Protein AF-I5ARL5-F1 (afdb_monomer_lite)

Secondary structure (DSSP, 8-state):
-EEEEEEEETTEEEEEEES-SSS-TTEEEEEEEEEEEEEETTEEEEEESS-EEEEEGGGB-S-HHHHHHHHHHHHHHHHHHHHHHHT-----

Foldseek 3Di:
DEFFLWDADPQWIWGFDDPDPVDDGRDTDTGAGWPAWADDPQWIWTDHPPDIYIYGNVRHNDDPVRSVVVNVRNVVVVVVVVVVVVVPPDDD

Radius of gyration: 15.25 Å; chains: 1; bounding box: 34×48×27 Å

pLDDT: mean 85.67, std 17.92, range [42.53, 97.75]

Sequence (92 aa):
MKLQAWKVMNNELIGRVYGSDVYDDNTLVHTSPLIASVYDDGLFLFRTENSVYECTAEEFDGTDVELNILMENSRDVERQATAKIELIEPDK

Structure (mmCIF, N/CA/C/O backbone):
data_AF-I5ARL5-F1
#
_entry.id   AF-I5ARL5-F1
#
loop_
_atom_site.group_PDB
_atom_site.id
_atom_site.type_symbol
_atom_site.label_atom_id
_atom_site.label_alt_id
_atom_site.label_comp_id
_atom_site.label_asym_id
_atom_site.label_entity_id
_atom_site.label_seq_id
_atom_site.pdbx_PDB_ins_code
_atom_site.Cartn_x
_atom_site.Cartn_y
_atom_site.Cartn_z
_atom_site.occupancy
_atom_site.B_iso_or_equiv
_atom_site.auth_seq_id
_atom_site.auth_comp_id
_atom_site.auth_asym_id
_atom_site.auth_atom_id
_atom_site.pdbx_PDB_model_num
ATOM 1 N N . MET A 1 1 ? 2.274 6.325 -8.335 1.00 91.31 1 MET A N 1
ATOM 2 C CA . MET A 1 1 ? 3.197 5.159 -8.403 1.00 91.31 1 MET A CA 1
ATOM 3 C C . MET A 1 1 ? 2.499 4.003 -7.724 1.00 91.31 1 MET A C 1
ATOM 5 O O . MET A 1 1 ? 1.909 4.239 -6.676 1.00 91.31 1 MET A O 1
ATOM 9 N N . LYS A 1 2 ? 2.503 2.801 -8.307 1.00 95.50 2 LYS A N 1
ATOM 10 C CA . LYS A 1 2 ? 1.677 1.696 -7.804 1.00 95.50 2 LYS A CA 1
ATOM 11 C C . LYS A 1 2 ? 2.486 0.707 -6.981 1.00 95.50 2 LYS A C 1
ATOM 13 O O . LYS A 1 2 ? 3.649 0.456 -7.297 1.00 95.50 2 LYS A O 1
ATOM 18 N N . LEU A 1 3 ? 1.859 0.157 -5.948 1.00 96.50 3 LEU A N 1
ATOM 19 C CA . LEU A 1 3 ? 2.411 -0.890 -5.098 1.00 96.50 3 LEU A CA 1
ATOM 20 C C . LEU A 1 3 ? 1.453 -2.083 -5.063 1.00 96.50 3 LEU A C 1
ATOM 22 O O . LEU A 1 3 ? 0.279 -1.933 -4.742 1.00 96.50 3 LEU A O 1
ATOM 26 N N . GLN A 1 4 ? 1.979 -3.262 -5.396 1.00 96.75 4 GLN A N 1
ATOM 27 C CA . GLN A 1 4 ? 1.268 -4.544 -5.365 1.00 96.75 4 GLN A CA 1
ATOM 28 C C . GLN A 1 4 ? 1.884 -5.478 -4.322 1.00 96.75 4 GLN A C 1
ATOM 30 O O . GLN A 1 4 ? 3.038 -5.276 -3.926 1.00 96.75 4 GLN A O 1
ATOM 35 N N . ALA A 1 5 ? 1.149 -6.529 -3.933 1.00 97.06 5 ALA A N 1
ATOM 36 C CA . ALA A 1 5 ? 1.560 -7.482 -2.895 1.00 97.06 5 ALA A CA 1
ATOM 37 C C . ALA A 1 5 ? 2.091 -6.733 -1.663 1.00 97.06 5 ALA A C 1
ATOM 39 O O . ALA A 1 5 ? 3.247 -6.891 -1.255 1.00 97.06 5 ALA A O 1
ATOM 40 N N . TRP A 1 6 ? 1.277 -5.796 -1.181 1.00 97.56 6 TRP A N 1
ATOM 41 C CA . TRP A 1 6 ? 1.709 -4.743 -0.275 1.00 97.56 6 TRP A CA 1
ATOM 42 C C . TRP A 1 6 ? 1.164 -4.956 1.131 1.00 97.56 6 TRP A C 1
ATOM 44 O O . TRP A 1 6 ? 0.114 -5.559 1.330 1.00 97.56 6 TRP A O 1
ATOM 54 N N . LYS A 1 7 ? 1.869 -4.423 2.125 1.00 97.19 7 LYS A N 1
ATOM 55 C CA . LYS A 1 7 ? 1.413 -4.377 3.516 1.00 97.19 7 LYS A CA 1
ATOM 56 C C . LYS A 1 7 ? 2.059 -3.228 4.271 1.00 97.19 7 LYS A C 1
ATOM 58 O O . LYS A 1 7 ? 3.098 -2.711 3.862 1.00 97.19 7 LYS A O 1
ATOM 63 N N . VAL A 1 8 ? 1.462 -2.864 5.401 1.00 95.25 8 VAL A N 1
ATOM 64 C CA . VAL A 1 8 ? 2.029 -1.878 6.324 1.00 95.25 8 VAL A CA 1
ATOM 65 C C . VAL A 1 8 ? 2.732 -2.603 7.464 1.00 95.25 8 VAL A C 1
ATOM 67 O O . VAL A 1 8 ? 2.141 -3.449 8.129 1.00 95.25 8 VAL A O 1
ATOM 70 N N . MET A 1 9 ? 3.997 -2.273 7.706 1.00 94.06 9 MET A N 1
ATOM 71 C CA . MET A 1 9 ? 4.784 -2.837 8.801 1.00 94.06 9 MET A CA 1
ATOM 72 C C . MET A 1 9 ? 5.698 -1.760 9.370 1.00 94.06 9 MET A C 1
ATOM 74 O O . MET A 1 9 ? 6.345 -1.046 8.617 1.00 94.06 9 MET A O 1
ATOM 78 N N . ASN A 1 10 ? 5.757 -1.634 10.698 1.00 92.38 10 ASN A N 1
ATOM 79 C CA . ASN A 1 10 ? 6.586 -0.627 11.378 1.00 92.38 10 ASN A CA 1
ATOM 80 C C . ASN A 1 10 ? 6.369 0.814 10.866 1.00 92.38 10 ASN A C 1
ATOM 82 O O . ASN A 1 10 ? 7.311 1.594 10.790 1.00 92.38 10 ASN A O 1
ATOM 86 N N . ASN A 1 11 ? 5.122 1.171 10.537 1.00 90.38 11 ASN A N 1
ATOM 87 C CA . ASN A 1 11 ? 4.746 2.464 9.949 1.00 90.38 11 ASN A CA 1
ATOM 88 C C . ASN A 1 11 ? 5.354 2.750 8.559 1.00 90.38 11 ASN A C 1
ATOM 90 O O . ASN A 1 11 ? 5.388 3.898 8.127 1.00 90.38 11 ASN A O 1
ATOM 94 N N . GLU A 1 12 ? 5.802 1.727 7.840 1.00 94.44 12 GLU A N 1
ATOM 95 C CA . GLU A 1 12 ? 6.261 1.819 6.455 1.00 94.44 12 GLU A CA 1
ATOM 96 C C . GLU A 1 12 ? 5.366 0.974 5.554 1.00 94.44 12 GLU A C 1
ATOM 98 O O . GLU A 1 12 ? 4.777 -0.023 5.986 1.00 94.44 12 GLU A O 1
ATOM 103 N N . LEU A 1 13 ? 5.281 1.367 4.288 1.00 95.69 13 LEU A N 1
ATOM 104 C CA . LEU A 1 13 ? 4.669 0.556 3.254 1.00 95.69 13 LEU A CA 1
ATOM 105 C C . LEU A 1 13 ? 5.748 -0.337 2.637 1.00 95.69 13 LEU A C 1
ATOM 107 O O . LEU A 1 13 ? 6.826 0.124 2.257 1.00 95.69 13 LEU A O 1
ATOM 111 N N . ILE A 1 14 ? 5.451 -1.626 2.543 1.00 97.38 14 ILE A N 1
ATOM 112 C CA . ILE A 1 14 ? 6.317 -2.619 1.914 1.00 97.38 14 ILE A CA 1
ATOM 113 C C . ILE A 1 14 ? 5.533 -3.243 0.772 1.00 97.38 14 ILE A C 1
ATOM 115 O O . ILE A 1 14 ? 4.384 -3.629 0.970 1.00 97.38 14 ILE A O 1
ATOM 119 N N . GLY A 1 15 ? 6.142 -3.371 -0.403 1.00 97.38 15 GLY A N 1
ATOM 120 C CA . GLY A 1 15 ? 5.526 -4.065 -1.532 1.00 97.38 15 GLY A CA 1
ATOM 121 C C . GLY A 1 15 ? 6.353 -3.962 -2.806 1.00 97.38 15 GLY A C 1
ATOM 122 O O . GLY A 1 15 ? 7.510 -3.536 -2.786 1.00 97.38 15 GLY A O 1
ATOM 123 N N . ARG A 1 16 ? 5.760 -4.371 -3.926 1.00 97.50 16 ARG A N 1
ATOM 124 C CA . ARG A 1 16 ? 6.402 -4.394 -5.245 1.00 97.50 16 ARG A CA 1
ATOM 125 C C . ARG A 1 16 ? 5.950 -3.213 -6.088 1.00 97.50 16 ARG A C 1
ATOM 127 O O . ARG A 1 16 ? 4.754 -3.049 -6.321 1.00 97.50 16 ARG A O 1
ATOM 134 N N . VAL A 1 17 ? 6.901 -2.390 -6.514 1.00 95.94 17 VAL A N 1
ATOM 135 C CA . VAL A 1 17 ? 6.623 -1.157 -7.257 1.00 95.94 17 VAL A CA 1
ATOM 136 C C . VAL A 1 17 ? 6.339 -1.437 -8.733 1.00 95.94 17 VAL A C 1
ATOM 138 O O . VAL A 1 17 ? 6.966 -2.312 -9.327 1.00 95.94 17 VAL A O 1
ATOM 141 N N . TYR A 1 18 ? 5.412 -0.677 -9.316 1.00 95.25 18 TYR A N 1
ATOM 142 C CA . TYR A 1 18 ? 5.098 -0.708 -10.745 1.00 95.25 18 TYR A CA 1
ATOM 143 C C . TYR A 1 18 ? 4.865 0.694 -11.309 1.00 95.25 18 TYR A C 1
ATOM 145 O O . TYR A 1 18 ? 4.274 1.560 -10.645 1.00 95.25 18 TYR A O 1
ATOM 153 N N . GLY A 1 19 ? 5.299 0.899 -12.555 1.00 90.75 19 GLY A N 1
ATOM 154 C CA . GLY A 1 19 ? 5.140 2.163 -13.275 1.00 90.75 19 GLY A CA 1
ATOM 155 C C . GLY A 1 19 ? 5.928 3.304 -12.632 1.00 90.75 19 GLY A C 1
ATOM 156 O O . GLY A 1 19 ? 5.411 4.414 -12.497 1.00 90.75 19 GLY A O 1
ATOM 157 N N . SER A 1 20 ? 7.137 3.006 -12.155 1.00 88.56 20 SER A N 1
ATOM 158 C CA . SER A 1 20 ? 8.077 3.989 -11.616 1.00 88.56 20 SER A CA 1
ATOM 159 C C . SER A 1 20 ? 9.101 4.382 -12.679 1.00 88.56 20 SER A C 1
ATOM 1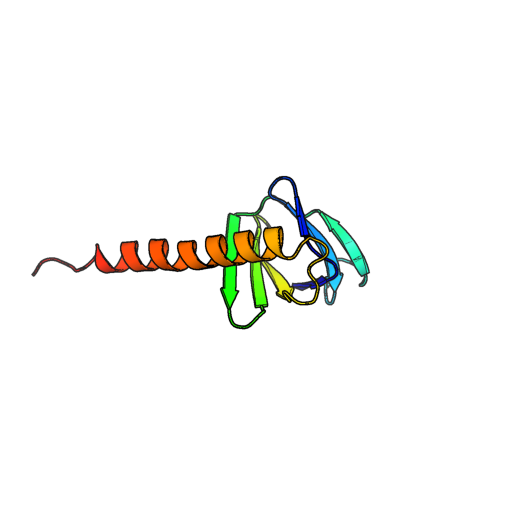61 O O . SER A 1 20 ? 9.598 3.527 -13.401 1.00 88.56 20 SER A O 1
ATOM 163 N N . ASP A 1 21 ? 9.479 5.660 -12.723 1.00 89.56 21 ASP A N 1
ATOM 164 C CA . ASP A 1 21 ? 10.589 6.138 -13.563 1.00 89.56 21 ASP A CA 1
ATOM 165 C C . ASP A 1 21 ? 11.971 5.871 -12.929 1.00 89.56 21 ASP A C 1
ATOM 167 O O . ASP A 1 21 ? 13.006 6.141 -13.537 1.00 89.56 21 ASP A O 1
ATOM 171 N N . VAL A 1 22 ? 11.995 5.398 -11.676 1.00 89.56 22 VAL A N 1
ATOM 172 C CA . VAL A 1 22 ? 13.213 5.253 -10.856 1.00 89.56 22 VAL A CA 1
ATOM 173 C C . VAL A 1 22 ? 13.566 3.793 -10.594 1.00 89.56 22 VAL A C 1
ATOM 175 O O . VAL A 1 22 ? 14.744 3.446 -10.530 1.00 89.56 22 VAL A O 1
ATOM 178 N N . TYR A 1 23 ? 12.555 2.948 -10.405 1.00 91.31 23 TYR A N 1
ATOM 179 C CA . TYR A 1 23 ? 12.726 1.539 -10.075 1.00 91.31 23 TYR A CA 1
ATOM 180 C C . TYR A 1 23 ? 12.182 0.681 -11.203 1.00 91.31 23 TYR A C 1
ATOM 182 O O . TYR A 1 23 ? 11.104 0.971 -11.719 1.00 91.31 23 TYR A O 1
ATOM 190 N N . ASP A 1 24 ? 12.882 -0.407 -11.510 1.00 95.19 24 ASP A N 1
ATOM 191 C CA . ASP A 1 24 ? 12.333 -1.443 -12.375 1.00 95.19 24 ASP A CA 1
ATOM 192 C C . ASP A 1 24 ? 11.057 -2.020 -11.744 1.00 95.19 24 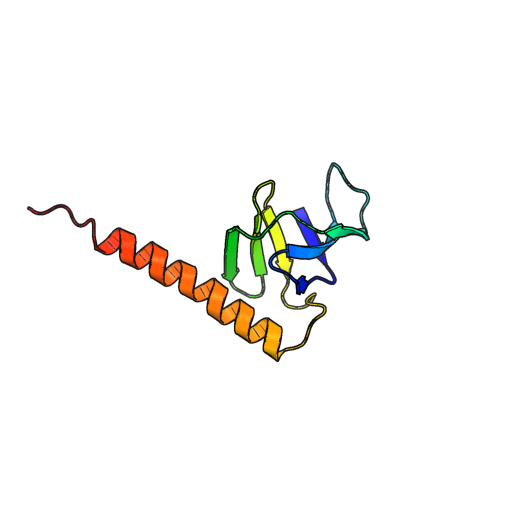ASP A C 1
ATOM 194 O O . ASP A 1 24 ? 10.969 -2.200 -10.520 1.00 95.19 24 ASP A O 1
ATOM 198 N N . ASP A 1 25 ? 10.078 -2.341 -12.584 1.00 95.19 25 ASP A N 1
ATOM 199 C CA . ASP A 1 25 ? 8.853 -3.014 -12.162 1.00 95.19 25 ASP A CA 1
ATOM 200 C C . ASP A 1 25 ? 9.160 -4.293 -11.367 1.00 95.19 25 ASP A C 1
ATOM 202 O O . ASP A 1 25 ? 10.141 -4.998 -11.616 1.00 95.19 25 ASP A O 1
ATOM 206 N N . ASN A 1 26 ? 8.285 -4.610 -10.410 1.00 95.44 26 ASN A N 1
ATOM 207 C CA . ASN A 1 26 ? 8.399 -5.752 -9.501 1.00 95.44 26 ASN A CA 1
ATOM 208 C C . ASN A 1 26 ? 9.562 -5.658 -8.483 1.00 95.44 26 ASN A C 1
ATOM 210 O O . ASN A 1 26 ? 9.796 -6.602 -7.717 1.00 95.44 26 ASN A O 1
ATOM 214 N N . THR A 1 27 ? 10.265 -4.523 -8.409 1.00 96.62 27 THR A N 1
ATOM 215 C CA . THR A 1 27 ? 11.252 -4.262 -7.351 1.00 96.62 27 THR A CA 1
ATOM 216 C C . THR A 1 27 ? 10.564 -4.196 -5.984 1.00 96.62 27 THR A C 1
ATOM 218 O O . THR A 1 27 ? 9.603 -3.448 -5.802 1.00 96.62 27 THR A O 1
ATOM 221 N N . LEU A 1 28 ? 11.053 -4.976 -5.010 1.00 96.88 28 LEU A N 1
ATOM 222 C CA . LEU A 1 28 ? 10.600 -4.886 -3.618 1.00 96.88 28 LEU A CA 1
ATOM 223 C C . LEU A 1 28 ? 11.152 -3.604 -2.988 1.00 96.88 28 LEU A C 1
ATOM 225 O O . LEU A 1 28 ? 12.368 -3.406 -2.961 1.00 96.88 28 LEU A O 1
ATOM 229 N N . VAL A 1 29 ? 10.269 -2.768 -2.450 1.00 95.38 29 VAL A N 1
ATOM 230 C CA . VAL A 1 29 ? 10.631 -1.512 -1.790 1.00 95.38 29 VAL A CA 1
ATOM 231 C C . VAL A 1 29 ? 10.110 -1.467 -0.360 1.00 95.38 29 VAL A C 1
ATOM 233 O O . VAL A 1 29 ? 9.080 -2.055 -0.031 1.00 95.38 29 VAL A O 1
ATOM 236 N N . HIS A 1 30 ? 10.844 -0.735 0.470 1.00 96.38 30 HIS A N 1
ATOM 237 C CA . HIS A 1 30 ? 10.422 -0.270 1.783 1.00 96.38 30 HIS A CA 1
ATOM 238 C C . HIS A 1 30 ? 10.358 1.248 1.699 1.00 96.38 30 HIS A C 1
ATOM 240 O O . HIS A 1 30 ? 11.340 1.888 1.310 1.00 96.38 30 HIS A O 1
ATOM 246 N N . THR A 1 31 ? 9.194 1.825 1.968 1.00 93.50 31 THR A N 1
ATOM 247 C CA . THR A 1 31 ? 9.023 3.271 1.852 1.00 93.50 31 THR A CA 1
ATOM 248 C C . THR A 1 31 ? 9.551 3.992 3.083 1.00 93.50 31 THR A C 1
ATOM 250 O O . THR A 1 31 ? 9.741 3.400 4.137 1.00 93.50 31 THR A O 1
ATOM 253 N N . SER A 1 32 ? 9.698 5.314 2.976 1.00 93.12 32 SER A N 1
ATOM 254 C CA . SER A 1 32 ? 9.779 6.159 4.166 1.00 93.12 32 SER A CA 1
ATOM 255 C C . SER A 1 32 ? 8.496 6.056 5.012 1.00 93.12 32 SER A C 1
ATOM 257 O O . SER A 1 32 ? 7.468 5.577 4.504 1.00 93.12 32 SER A O 1
ATOM 259 N N . PRO A 1 33 ? 8.532 6.517 6.278 1.00 93.56 33 PRO A N 1
ATOM 260 C CA . PRO A 1 33 ? 7.384 6.456 7.169 1.00 93.56 33 PRO A CA 1
ATOM 261 C C . PRO A 1 33 ? 6.109 7.047 6.562 1.00 93.56 33 PRO A C 1
ATOM 263 O O . PRO A 1 33 ? 6.124 8.080 5.879 1.00 93.56 33 PRO A O 1
ATOM 266 N N . LEU A 1 34 ? 4.991 6.378 6.833 1.00 92.69 34 LEU A N 1
ATOM 267 C CA . LEU A 1 34 ? 3.662 6.827 6.454 1.00 92.69 34 LEU A CA 1
ATOM 268 C C . LEU A 1 34 ? 3.304 8.094 7.240 1.00 92.69 34 LEU A C 1
ATOM 270 O O . LEU A 1 34 ? 3.446 8.151 8.462 1.00 92.69 34 LEU A O 1
ATOM 274 N N . ILE A 1 35 ? 2.809 9.100 6.519 1.00 92.44 35 ILE A N 1
ATOM 275 C CA . ILE A 1 35 ? 2.262 10.338 7.087 1.00 92.44 35 ILE A CA 1
ATOM 276 C C . ILE A 1 35 ? 0.745 10.225 7.210 1.00 92.44 35 ILE A C 1
ATOM 278 O O . ILE A 1 35 ? 0.170 10.615 8.222 1.00 92.44 35 ILE A O 1
ATOM 282 N N . ALA A 1 36 ? 0.093 9.750 6.149 1.00 90.44 36 ALA A N 1
ATOM 283 C CA . ALA A 1 36 ? -1.357 9.644 6.073 1.00 90.44 36 ALA A CA 1
ATOM 284 C C . ALA A 1 36 ? -1.774 8.623 5.013 1.00 90.44 36 ALA A C 1
ATOM 286 O O . ALA A 1 36 ? -0.990 8.253 4.134 1.00 90.44 36 ALA A O 1
ATOM 287 N N . SER A 1 37 ? -3.035 8.212 5.077 1.00 92.62 37 SER A N 1
ATOM 288 C CA . SER A 1 37 ? -3.673 7.377 4.065 1.00 92.62 37 SER A CA 1
ATOM 289 C C . SER A 1 37 ? -5.132 7.775 3.897 1.00 92.62 37 SER A C 1
ATOM 291 O O . SER A 1 37 ? -5.749 8.248 4.851 1.00 92.62 37 SER A O 1
ATOM 293 N N . VAL A 1 38 ? -5.663 7.579 2.694 1.00 93.12 38 VAL A N 1
ATOM 294 C CA . VAL A 1 38 ? -7.102 7.635 2.408 1.00 93.12 38 VAL A CA 1
ATOM 295 C C . VAL A 1 38 ? -7.511 6.361 1.687 1.00 93.12 38 VAL A C 1
ATOM 297 O O . VAL A 1 38 ? -6.694 5.765 0.979 1.00 93.12 38 VAL A O 1
ATOM 300 N N . TYR A 1 39 ? -8.757 5.946 1.895 1.00 93.75 39 TYR A N 1
ATOM 301 C CA . TYR A 1 39 ? -9.319 4.739 1.306 1.00 93.75 39 TYR A CA 1
ATOM 302 C C . TYR A 1 39 ? -10.689 5.028 0.698 1.00 93.75 39 TYR A C 1
ATOM 304 O O . TYR A 1 39 ? -11.609 5.414 1.423 1.00 93.75 39 TYR A O 1
ATOM 312 N N . ASP A 1 40 ? -10.824 4.782 -0.602 1.00 91.88 40 ASP A N 1
ATOM 313 C CA . ASP A 1 40 ? -12.073 4.928 -1.347 1.00 91.88 40 ASP A CA 1
ATOM 314 C C . ASP A 1 40 ? -12.212 3.811 -2.387 1.00 91.88 40 ASP A C 1
ATOM 316 O O . ASP A 1 40 ? -11.245 3.473 -3.061 1.00 91.88 40 ASP A O 1
ATOM 320 N N . ASP A 1 41 ? -13.403 3.217 -2.476 1.00 92.69 41 ASP A N 1
ATOM 321 C CA . ASP A 1 41 ? -13.780 2.166 -3.440 1.00 92.69 41 ASP A CA 1
ATOM 322 C C . ASP A 1 41 ? -12.694 1.103 -3.744 1.00 92.69 41 ASP A C 1
ATOM 324 O O . ASP A 1 41 ? -12.379 0.796 -4.891 1.00 92.69 41 ASP A O 1
ATOM 328 N N . GLY A 1 42 ? -12.057 0.549 -2.703 1.00 94.12 42 GLY A N 1
ATOM 329 C CA . GLY A 1 42 ? -11.019 -0.480 -2.867 1.00 94.12 42 GLY A CA 1
ATOM 330 C C . GLY A 1 42 ? -9.609 0.047 -3.159 1.00 94.12 42 GLY A C 1
ATOM 331 O O . GLY A 1 42 ? -8.664 -0.743 -3.156 1.00 94.12 42 GLY A O 1
ATOM 332 N N . LEU A 1 43 ? -9.431 1.355 -3.345 1.00 95.69 43 LEU A N 1
ATOM 333 C CA . LEU A 1 43 ? -8.145 2.009 -3.567 1.00 95.69 43 LEU A CA 1
ATOM 334 C C . LEU A 1 43 ? -7.655 2.713 -2.298 1.00 95.69 43 LEU A C 1
ATOM 336 O O . LEU A 1 43 ? -8.344 3.546 -1.713 1.00 95.69 43 LEU A O 1
ATOM 340 N N . PHE A 1 44 ? -6.409 2.438 -1.927 1.00 95.81 44 PHE A N 1
ATOM 341 C CA . PHE A 1 44 ? -5.653 3.238 -0.977 1.00 95.81 44 PHE A CA 1
ATOM 342 C C . PHE A 1 44 ? -4.719 4.209 -1.691 1.00 95.81 44 PHE A C 1
ATOM 344 O O . PHE A 1 44 ? -3.997 3.839 -2.623 1.00 95.81 44 PHE A O 1
ATOM 351 N N . LEU A 1 45 ? -4.659 5.433 -1.168 1.00 96.00 45 LEU A N 1
ATOM 352 C CA . LEU A 1 45 ? -3.589 6.383 -1.452 1.00 96.00 45 LEU A CA 1
ATOM 353 C C . LEU A 1 45 ? -2.792 6.622 -0.170 1.00 96.00 45 LEU A C 1
ATOM 355 O O . LEU A 1 45 ? -3.283 7.246 0.772 1.00 96.00 45 LEU A O 1
ATOM 359 N N . PHE A 1 46 ? -1.552 6.138 -0.138 1.00 95.06 46 PHE A N 1
ATOM 360 C CA . PHE A 1 46 ? -0.627 6.344 0.974 1.00 95.06 46 PHE A CA 1
ATOM 361 C C . PHE A 1 46 ? 0.297 7.517 0.684 1.00 95.06 46 PHE A C 1
ATOM 363 O O . PHE A 1 46 ? 0.979 7.541 -0.340 1.00 95.06 46 PHE A O 1
ATOM 370 N N . ARG A 1 47 ? 0.374 8.467 1.615 1.00 94.44 47 ARG A N 1
ATOM 371 C CA . ARG A 1 47 ? 1.360 9.545 1.588 1.00 94.44 47 ARG A CA 1
ATOM 372 C C . ARG A 1 47 ? 2.505 9.211 2.530 1.00 94.44 47 ARG A C 1
ATOM 374 O O . ARG A 1 47 ? 2.288 9.037 3.729 1.00 94.44 47 ARG A O 1
ATOM 381 N N . THR A 1 48 ? 3.719 9.211 2.000 1.00 92.56 48 THR A N 1
ATOM 382 C CA . THR A 1 48 ? 4.957 9.156 2.785 1.00 92.56 48 THR A CA 1
ATOM 383 C C . THR A 1 48 ? 5.660 10.508 2.749 1.00 92.56 48 THR A C 1
ATOM 385 O O . THR A 1 48 ? 5.191 11.450 2.104 1.00 92.56 48 THR A O 1
ATOM 388 N N . GLU A 1 49 ? 6.794 10.627 3.436 1.00 90.88 49 GLU A N 1
ATOM 389 C CA . GLU A 1 49 ? 7.615 11.847 3.402 1.00 90.88 49 GLU A CA 1
ATOM 390 C C . GLU A 1 49 ? 8.049 12.244 1.986 1.00 90.88 49 GLU A C 1
ATOM 392 O O . GLU A 1 49 ? 8.097 13.431 1.667 1.00 90.88 49 GLU A O 1
ATOM 397 N N . ASN A 1 50 ? 8.315 11.255 1.129 1.00 89.19 50 ASN A N 1
ATOM 398 C CA . ASN A 1 50 ? 8.996 11.477 -0.145 1.00 89.19 50 ASN A CA 1
ATOM 399 C C . ASN A 1 50 ? 8.137 11.126 -1.367 1.00 89.19 50 ASN A C 1
ATOM 401 O O . ASN A 1 50 ? 8.562 11.389 -2.491 1.00 89.19 50 ASN A O 1
ATOM 405 N N . SER A 1 51 ? 6.968 10.499 -1.192 1.00 92.44 51 SER A N 1
ATOM 406 C CA . SER A 1 51 ? 6.139 10.074 -2.324 1.00 92.44 51 SER A CA 1
ATOM 407 C C . SER A 1 51 ? 4.680 9.790 -1.953 1.00 92.44 51 SER A C 1
ATOM 409 O O . SER A 1 51 ? 4.281 9.849 -0.788 1.00 92.44 51 SER A O 1
ATOM 411 N N . VAL A 1 52 ? 3.887 9.471 -2.978 1.00 93.25 52 VAL A N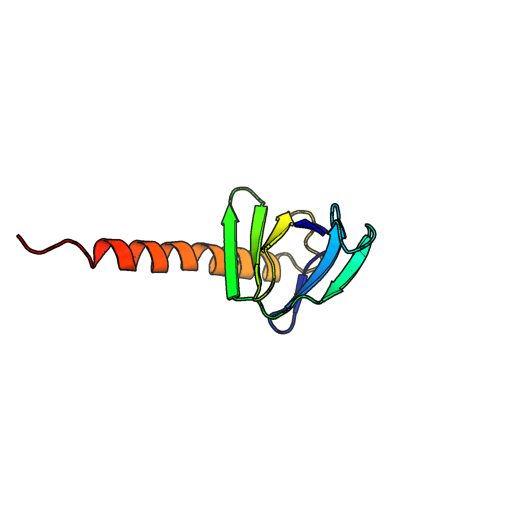 1
ATOM 412 C CA . VAL A 1 52 ? 2.508 8.991 -2.865 1.00 93.25 52 VAL A CA 1
ATOM 413 C C . VAL A 1 52 ? 2.370 7.684 -3.636 1.00 93.25 52 VAL A C 1
ATOM 415 O O . VAL A 1 52 ? 2.782 7.588 -4.797 1.00 93.25 52 VAL A O 1
ATOM 418 N N . TYR A 1 53 ? 1.764 6.696 -2.985 1.00 95.12 53 TYR A N 1
ATOM 419 C CA . TYR A 1 53 ? 1.594 5.355 -3.520 1.00 95.12 53 TYR A CA 1
ATOM 420 C C . TYR A 1 53 ? 0.121 4.978 -3.630 1.00 95.12 53 TYR A C 1
ATOM 422 O O . TYR A 1 53 ? -0.652 5.171 -2.696 1.00 95.12 53 TYR A O 1
ATOM 430 N N . GLU A 1 54 ? -0.233 4.407 -4.774 1.00 97.12 54 GLU A N 1
ATOM 431 C CA . GLU A 1 54 ? -1.534 3.810 -5.065 1.00 97.12 54 GLU A CA 1
ATOM 432 C C . GLU A 1 54 ? -1.459 2.308 -4.797 1.00 97.12 54 GLU A C 1
ATOM 434 O O . GLU A 1 54 ? -0.583 1.629 -5.338 1.00 97.12 54 GLU A O 1
ATOM 439 N N . CYS A 1 55 ? -2.363 1.794 -3.969 1.00 97.62 55 CYS A N 1
ATOM 440 C CA . CYS A 1 55 ? -2.402 0.386 -3.580 1.00 97.62 55 CYS A CA 1
ATOM 441 C C . CYS A 1 55 ? -3.847 -0.114 -3.617 1.00 97.62 55 CYS A C 1
ATOM 443 O O . CYS A 1 55 ? -4.722 0.529 -3.040 1.00 97.62 55 CYS A O 1
ATOM 445 N N . THR A 1 56 ? -4.129 -1.245 -4.262 1.00 97.31 56 THR A N 1
ATOM 446 C CA . THR A 1 56 ? -5.490 -1.810 -4.256 1.00 97.31 56 THR A CA 1
ATOM 447 C C . THR A 1 56 ? -5.669 -2.774 -3.085 1.00 97.31 56 THR A C 1
ATOM 449 O O . THR A 1 56 ? -4.755 -3.525 -2.749 1.00 97.31 56 THR A O 1
ATOM 452 N N . ALA A 1 57 ? -6.836 -2.772 -2.443 1.00 96.69 57 ALA A N 1
ATOM 453 C CA . ALA A 1 57 ? -7.133 -3.654 -1.312 1.00 96.69 57 ALA A CA 1
ATOM 454 C C . ALA A 1 57 ? -7.047 -5.148 -1.680 1.00 96.69 57 ALA A C 1
ATOM 456 O O . ALA A 1 57 ? -6.676 -5.963 -0.841 1.00 96.69 57 ALA A O 1
ATOM 457 N N . GLU A 1 58 ? -7.328 -5.496 -2.939 1.00 97.12 58 GLU A N 1
ATOM 458 C CA . GLU A 1 58 ? -7.215 -6.864 -3.467 1.00 97.12 58 GLU A CA 1
ATOM 459 C C . GLU A 1 58 ? -5.768 -7.385 -3.487 1.00 97.12 58 GLU A C 1
ATOM 461 O O . GLU A 1 58 ? -5.539 -8.591 -3.475 1.00 97.12 58 GLU A O 1
ATOM 466 N N . GLU A 1 59 ? -4.784 -6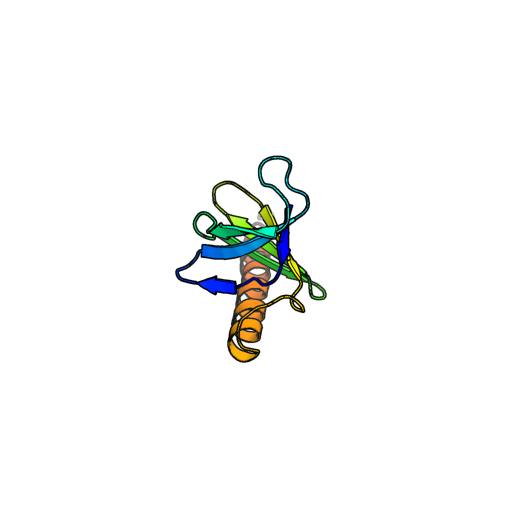.484 -3.504 1.00 97.19 59 GLU A N 1
ATOM 467 C CA . GLU A 1 59 ? -3.353 -6.803 -3.560 1.00 97.19 59 GLU A CA 1
ATOM 468 C C . GLU A 1 59 ? -2.674 -6.744 -2.183 1.00 97.19 59 GLU A C 1
ATOM 470 O O . GLU A 1 59 ? -1.441 -6.743 -2.099 1.00 97.19 59 GLU A O 1
ATOM 475 N N . PHE A 1 60 ? -3.460 -6.662 -1.108 1.00 97.75 60 PHE A N 1
ATOM 476 C CA . PHE A 1 60 ? -2.945 -6.653 0.253 1.00 97.75 60 PHE A CA 1
ATOM 477 C C . PHE A 1 60 ? -2.375 -8.031 0.635 1.00 97.75 60 PHE A C 1
ATOM 479 O O . PHE A 1 60 ? -3.060 -9.046 0.561 1.00 97.75 60 PHE A O 1
ATO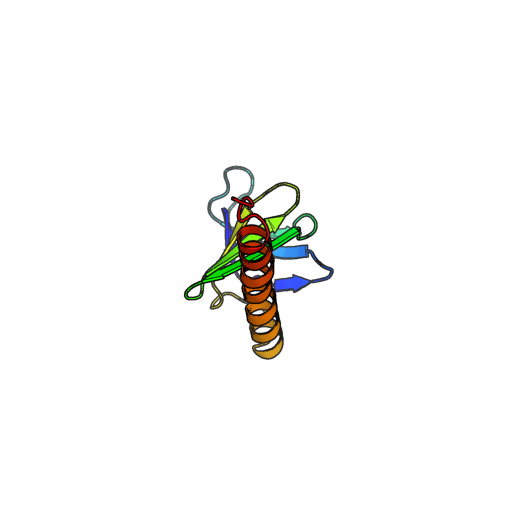M 486 N N . ASP A 1 61 ? -1.116 -8.065 1.071 1.00 96.94 61 ASP A N 1
ATOM 487 C CA . ASP A 1 61 ? -0.352 -9.274 1.436 1.00 96.94 61 ASP A CA 1
ATOM 488 C C . ASP A 1 61 ? -0.391 -9.562 2.955 1.00 96.94 61 ASP A C 1
ATOM 490 O O . ASP A 1 61 ? 0.525 -10.150 3.537 1.00 96.94 61 ASP A O 1
ATOM 494 N N . GLY A 1 62 ? -1.431 -9.076 3.634 1.00 94.94 62 GLY A N 1
ATOM 495 C CA . GLY A 1 62 ? -1.696 -9.321 5.052 1.00 94.94 62 GLY A CA 1
ATOM 496 C C . GLY A 1 62 ? -3.014 -10.063 5.275 1.00 94.94 62 GLY A C 1
ATOM 497 O O . GLY A 1 62 ? -3.570 -10.684 4.374 1.00 94.94 62 GLY A O 1
ATOM 498 N N . THR A 1 63 ? -3.518 -10.018 6.502 1.00 96.56 63 THR A N 1
ATOM 499 C CA . THR A 1 63 ? -4.796 -10.638 6.876 1.00 96.56 63 THR A CA 1
ATOM 500 C C . THR A 1 63 ? -5.981 -9.691 6.668 1.00 96.56 63 THR A C 1
ATOM 502 O O . THR A 1 63 ? -5.846 -8.477 6.818 1.00 96.56 63 THR A O 1
ATOM 505 N N . ASP A 1 64 ? -7.181 -10.236 6.439 1.00 95.94 64 ASP A N 1
ATOM 506 C CA . ASP A 1 64 ? -8.418 -9.439 6.334 1.00 95.94 64 ASP A CA 1
ATOM 507 C C . ASP A 1 64 ? -8.653 -8.546 7.563 1.00 95.94 64 ASP A C 1
ATOM 509 O O . ASP A 1 64 ? -9.197 -7.448 7.464 1.00 95.94 64 ASP A O 1
ATOM 513 N N . VAL A 1 65 ? -8.235 -9.005 8.747 1.00 96.56 65 VAL A N 1
ATOM 514 C CA . VAL A 1 65 ? -8.348 -8.237 9.994 1.00 96.56 65 VAL A CA 1
ATOM 515 C C . VAL A 1 65 ? -7.462 -6.992 9.949 1.00 96.56 65 VAL A C 1
ATOM 517 O O . VAL A 1 65 ? -7.927 -5.904 10.281 1.00 96.56 65 VAL A O 1
ATOM 520 N N . GLU A 1 66 ? -6.208 -7.128 9.516 1.00 95.38 66 GLU A N 1
ATOM 521 C CA . GLU A 1 66 ? -5.283 -5.996 9.375 1.00 95.38 66 GLU A CA 1
ATOM 522 C C . GLU A 1 66 ? -5.773 -5.001 8.320 1.00 95.38 66 GLU A C 1
ATOM 524 O O . GLU A 1 66 ? -5.725 -3.791 8.551 1.00 95.38 66 GLU A O 1
ATOM 529 N N . LEU A 1 67 ? -6.296 -5.503 7.197 1.00 95.94 67 LEU A N 1
ATOM 530 C CA . LEU A 1 67 ? -6.858 -4.670 6.138 1.00 95.94 67 LEU A CA 1
ATOM 531 C C . LEU A 1 67 ? -8.059 -3.858 6.634 1.00 95.94 67 LEU A C 1
ATOM 533 O O . LEU A 1 67 ? -8.113 -2.651 6.413 1.00 95.94 67 LEU A O 1
ATOM 537 N N . ASN A 1 68 ? -8.989 -4.494 7.353 1.00 95.12 68 ASN A N 1
ATOM 538 C CA . ASN A 1 68 ? -10.166 -3.819 7.903 1.00 95.12 68 ASN A CA 1
ATOM 539 C C . ASN A 1 68 ? -9.783 -2.708 8.891 1.00 95.12 68 ASN A C 1
ATOM 541 O O . ASN A 1 68 ? -10.305 -1.600 8.793 1.00 95.12 68 ASN A O 1
ATOM 545 N N . ILE A 1 69 ? -8.823 -2.963 9.788 1.00 93.31 69 ILE A N 1
ATOM 546 C CA . ILE A 1 69 ? -8.310 -1.943 10.719 1.00 93.31 69 ILE A CA 1
ATOM 547 C C . ILE A 1 69 ? -7.701 -0.765 9.949 1.00 93.31 69 ILE A C 1
ATOM 549 O O . ILE A 1 69 ? -7.900 0.396 10.311 1.00 93.31 69 ILE A O 1
ATOM 553 N N . LEU A 1 70 ? -6.955 -1.042 8.877 1.00 92.88 70 LEU A N 1
ATOM 554 C CA . LEU A 1 70 ? -6.367 0.001 8.043 1.00 92.88 70 LEU A CA 1
ATOM 555 C C . LEU A 1 70 ? -7.450 0.839 7.353 1.00 92.88 70 LEU A C 1
ATOM 557 O O . LEU A 1 70 ? -7.393 2.061 7.420 1.00 92.88 70 LEU A O 1
ATOM 561 N N . MET A 1 71 ? -8.466 0.197 6.768 1.00 93.62 71 MET A N 1
ATOM 562 C CA . MET A 1 71 ? -9.610 0.870 6.143 1.00 93.62 71 MET A CA 1
ATOM 563 C C . MET A 1 71 ? -10.351 1.788 7.123 1.00 93.62 71 MET A C 1
ATOM 565 O O . MET A 1 71 ? -10.706 2.910 6.762 1.00 93.62 71 MET A O 1
ATOM 569 N N . GLU A 1 72 ? -10.582 1.332 8.357 1.00 91.19 72 GLU A N 1
ATOM 570 C CA . GLU A 1 72 ? -11.221 2.132 9.409 1.00 91.19 72 GLU A CA 1
ATOM 571 C C . GLU A 1 72 ? -10.381 3.370 9.755 1.00 91.19 72 GLU A C 1
ATOM 573 O O . GLU A 1 72 ? -10.885 4.495 9.717 1.00 91.19 72 GLU A O 1
ATOM 578 N N . ASN A 1 73 ? -9.078 3.187 9.983 1.00 87.94 73 ASN A N 1
ATOM 579 C CA . ASN A 1 73 ? -8.165 4.283 10.309 1.00 87.94 73 ASN A CA 1
ATOM 580 C C . ASN A 1 73 ? -8.013 5.296 9.162 1.00 87.94 73 ASN A C 1
ATOM 582 O O . ASN A 1 73 ? -7.945 6.501 9.407 1.00 87.94 73 ASN A O 1
ATOM 586 N N . SER A 1 74 ? -7.977 4.835 7.909 1.00 85.75 74 SER A N 1
ATOM 587 C CA . SER A 1 74 ? -7.861 5.703 6.728 1.00 85.75 74 SER A CA 1
ATOM 588 C C . SER A 1 74 ? -9.118 6.543 6.477 1.00 85.75 74 SER A C 1
ATOM 590 O O . SER A 1 74 ? -9.024 7.611 5.877 1.00 85.75 74 SER A O 1
ATOM 592 N N . ARG A 1 75 ? -10.289 6.099 6.953 1.00 76.44 75 ARG A N 1
ATOM 593 C CA . ARG A 1 75 ? -11.555 6.850 6.868 1.00 76.44 75 ARG A CA 1
ATOM 594 C C . ARG A 1 75 ? -11.725 7.864 8.001 1.00 76.44 75 ARG A C 1
ATOM 596 O O . ARG A 1 75 ? -12.356 8.902 7.811 1.00 76.44 75 ARG A O 1
ATOM 603 N N . ASP A 1 76 ? -11.141 7.618 9.171 1.00 59.62 76 ASP A N 1
ATOM 604 C CA . ASP A 1 76 ? -11.219 8.560 10.298 1.00 59.62 76 ASP A CA 1
ATOM 605 C C . ASP A 1 76 ? -10.380 9.837 10.087 1.00 59.62 76 ASP A C 1
ATOM 607 O O . ASP A 1 76 ? -10.698 10.890 10.651 1.00 59.62 76 ASP A O 1
ATOM 611 N N . VAL A 1 77 ? -9.357 9.802 9.222 1.00 54.41 77 VAL A N 1
ATOM 612 C CA . VAL A 1 77 ? -8.586 11.004 8.843 1.00 54.41 77 VAL A CA 1
ATOM 613 C C . VAL A 1 77 ? -9.447 12.002 8.059 1.00 54.41 77 VAL A C 1
ATOM 615 O O . VAL A 1 77 ? -9.314 13.210 8.274 1.00 54.41 77 VAL A O 1
ATOM 618 N N . GLU A 1 78 ? -10.384 11.532 7.226 1.00 50.19 78 GLU A N 1
ATOM 619 C CA . GLU A 1 78 ? -11.373 12.406 6.581 1.00 50.19 78 GLU A CA 1
ATOM 620 C C . GLU A 1 78 ? -12.249 13.109 7.621 1.00 50.19 78 GLU A C 1
ATOM 622 O O . GLU A 1 78 ? -12.374 14.330 7.577 1.00 50.19 78 GLU A O 1
ATOM 627 N N . ARG A 1 79 ? -12.754 12.394 8.639 1.00 46.75 79 ARG A N 1
ATOM 628 C CA . ARG A 1 79 ? -13.558 13.012 9.712 1.00 46.75 79 ARG A CA 1
ATOM 629 C C . ARG A 1 79 ? -12.809 14.107 10.470 1.00 46.75 79 ARG A C 1
ATOM 631 O O . ARG A 1 79 ? -13.403 15.136 10.785 1.00 46.75 79 ARG A O 1
ATOM 638 N N . GLN A 1 80 ? -11.521 13.923 10.760 1.00 44.12 80 GLN A N 1
ATOM 639 C CA . GLN A 1 80 ? -10.729 14.943 11.461 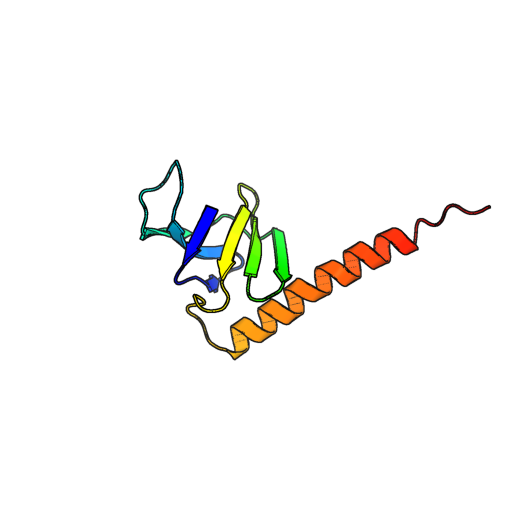1.00 44.12 80 GLN A CA 1
ATOM 640 C C . GLN A 1 80 ? -10.369 16.144 10.571 1.00 44.12 80 GLN A C 1
ATOM 642 O O . GLN A 1 80 ? -10.254 17.265 11.076 1.00 44.12 80 GLN A O 1
ATOM 647 N N . ALA A 1 81 ? -10.207 15.941 9.260 1.00 47.75 81 ALA A N 1
ATOM 648 C CA . ALA A 1 81 ? -9.985 17.023 8.306 1.00 47.75 81 ALA A CA 1
ATOM 649 C C . ALA A 1 81 ? -11.260 17.853 8.079 1.00 47.75 81 ALA A C 1
ATOM 651 O O . ALA A 1 81 ? -11.193 19.082 8.101 1.00 47.75 81 ALA A O 1
ATOM 652 N N . THR A 1 82 ? -12.425 17.210 7.952 1.00 43.91 82 THR A N 1
ATOM 653 C CA . THR A 1 82 ? -13.719 17.896 7.800 1.00 43.91 82 THR A CA 1
ATOM 654 C C . THR A 1 82 ? -14.131 18.626 9.082 1.00 43.91 82 THR A C 1
ATOM 656 O O . THR A 1 82 ? -14.540 19.784 9.013 1.00 43.91 82 THR A O 1
ATOM 659 N N . ALA A 1 83 ? -13.911 18.032 10.263 1.00 42.53 83 ALA A N 1
ATOM 660 C CA . ALA A 1 83 ? -14.197 18.683 11.547 1.00 42.53 83 ALA A CA 1
ATOM 661 C C . ALA A 1 83 ? -13.363 19.959 11.786 1.00 42.53 83 ALA A C 1
ATOM 663 O O . ALA A 1 83 ? -13.802 20.868 12.488 1.00 42.53 83 ALA A O 1
ATOM 664 N N . LYS A 1 84 ? -12.166 20.067 11.189 1.00 43.19 84 LYS A N 1
ATOM 665 C CA . LYS A 1 84 ? -11.355 21.296 11.238 1.00 43.19 84 LYS A CA 1
ATOM 666 C C . LYS A 1 84 ? -11.873 22.412 10.331 1.00 43.19 84 LYS A C 1
ATOM 668 O O . LYS A 1 84 ? -11.555 23.564 10.603 1.00 43.19 84 LYS A O 1
ATOM 673 N N . ILE A 1 85 ? -12.630 22.098 9.279 1.00 49.66 85 ILE A N 1
ATOM 674 C CA . ILE A 1 85 ? -13.184 23.099 8.355 1.00 49.66 85 ILE A CA 1
ATOM 675 C C . ILE A 1 85 ? -14.482 23.688 8.926 1.00 49.66 85 ILE A C 1
ATOM 677 O O . ILE A 1 85 ? -14.671 24.898 8.853 1.00 49.66 85 ILE A O 1
ATOM 681 N N . GLU A 1 86 ? -15.321 22.880 9.583 1.00 47.84 86 GLU A N 1
ATOM 682 C CA . GLU A 1 86 ? -16.557 23.360 10.234 1.00 47.84 86 GLU A CA 1
ATOM 683 C C . GLU A 1 86 ? -16.306 24.245 11.473 1.00 47.84 86 GLU A C 1
ATOM 685 O O . GLU A 1 86 ? -17.170 25.020 11.867 1.00 47.84 86 GLU A O 1
ATOM 690 N N . LEU A 1 87 ? -15.112 24.191 12.076 1.00 49.09 87 LEU A N 1
ATOM 691 C CA . LEU A 1 87 ? -14.709 25.084 13.176 1.00 49.09 87 LEU A CA 1
ATOM 692 C C . LEU A 1 87 ? -14.168 26.447 12.703 1.00 49.09 87 LEU A C 1
ATOM 694 O O . LEU A 1 87 ? -13.853 27.296 13.536 1.00 49.09 87 LEU A O 1
ATOM 698 N N . ILE A 1 88 ? -14.046 26.661 11.389 1.00 51.28 88 ILE A N 1
ATOM 699 C CA . ILE A 1 88 ? -13.679 27.944 10.772 1.00 51.28 88 ILE A CA 1
ATOM 700 C C . ILE A 1 88 ? -14.902 28.476 10.009 1.00 51.28 88 ILE A C 1
ATOM 702 O O . ILE A 1 88 ? -14.809 28.889 8.856 1.00 51.28 88 ILE A O 1
ATOM 706 N N . GLU A 1 89 ? -16.081 28.460 10.630 1.00 52.12 89 GLU A N 1
ATOM 707 C CA . GLU A 1 89 ? -17.109 29.420 10.234 1.00 52.12 89 GLU A CA 1
ATOM 708 C C . GLU A 1 89 ? -16.665 30.798 10.755 1.00 52.12 89 GLU A C 1
ATOM 710 O O . GLU A 1 89 ? -16.426 30.946 11.956 1.00 52.12 89 GLU A O 1
ATOM 715 N N . PRO A 1 90 ? -16.475 31.810 9.889 1.00 48.09 90 PRO A N 1
ATOM 716 C CA . PRO A 1 90 ? -16.196 33.152 10.361 1.00 48.09 90 PRO A CA 1
ATOM 717 C C . PRO A 1 90 ? -17.444 33.670 11.079 1.00 48.09 90 PRO A C 1
ATOM 719 O O . PRO A 1 90 ? -18.523 33.750 10.488 1.00 48.09 90 PRO A O 1
ATOM 722 N N . ASP A 1 91 ? -17.277 34.010 12.358 1.00 52.50 91 ASP A N 1
ATOM 723 C CA . ASP A 1 91 ? -18.239 34.812 13.107 1.00 52.50 91 ASP A CA 1
ATOM 724 C C . ASP A 1 91 ? -18.692 36.018 12.262 1.00 52.50 91 ASP A C 1
ATOM 726 O O . ASP A 1 91 ? -17.897 36.649 11.558 1.00 52.50 91 ASP A O 1
ATOM 730 N N . LYS A 1 92 ? -20.001 36.276 12.333 1.00 46.12 92 LYS A N 1
ATOM 731 C CA . LYS A 1 92 ? -20.742 37.360 11.671 1.00 46.12 92 LYS A CA 1
ATOM 732 C C . LYS A 1 92 ? -20.125 38.747 11.834 1.00 46.12 92 LYS A C 1
ATOM 734 O O . LYS A 1 92 ? -19.645 39.065 12.944 1.00 46.12 92 LYS A O 1
#

Organism: Eubacterium cellulosolvens (strain ATCC 43171 / JCM 9499 / 6) (NCBI:txid633697)